Protein AF-A0A7C8UTY1-F1 (afdb_monomer)

Organism: Orbilia oligospora (NCBI:txid2813651)

pLDDT: mean 72.24, std 13.6, range [35.19, 94.19]

Solvent-accessible surface area (backbone atoms only — not comparable to full-atom values): 9826 Å² total; per-residue (Å²): 139,82,82,79,79,78,80,83,66,75,80,75,70,68,90,53,70,83,74,39,70,68,39,56,53,42,35,46,53,53,54,49,53,49,51,59,72,68,50,72,82,76,61,82,87,73,62,77,76,93,78,67,80,79,69,59,66,67,58,50,52,50,51,52,52,51,55,52,51,50,60,53,71,74,38,85,64,42,58,60,51,50,52,52,39,50,49,50,31,48,50,56,52,50,52,51,50,51,50,52,46,46,51,52,54,42,43,54,61,51,49,48,46,50,54,52,58,60,70,26,76,71,39,68,71,68,55,49,72,70,57,44,43,68,73,73,40,78,54,70,67,61,52,52,52,49,52,52,53,51,50,52,52,50,54,53,50,53,54,55,65,72,74,114

Sequence (164 aa):
MGKTCADDQPKRTSILWTENPDFIQTVLSFRDGRLISTLEPVPEDERPSNKTPPPPAEIRNQVLRNVRSLINTNMPNNKIITIHDDLRAFYRIARRRIVDGIIVYVFERKVLRQILDLYGPRWVIGISDEELNGLAGEPQTTTQERLGLTHDLQTFKEALFTLD

Structure (mmCIF, N/CA/C/O backbone):
data_AF-A0A7C8UTY1-F1
#
_entry.id   AF-A0A7C8UTY1-F1
#
loop_
_atom_site.group_PDB
_atom_site.id
_atom_site.type_symbol
_atom_site.label_atom_id
_atom_site.label_alt_id
_atom_site.label_comp_id
_atom_site.label_asym_id
_atom_site.label_entity_id
_atom_site.label_seq_id
_atom_site.pdbx_PDB_ins_code
_atom_site.Cartn_x
_atom_site.Cartn_y
_atom_site.Cartn_z
_atom_site.occupancy
_atom_site.B_iso_or_equiv
_atom_site.auth_seq_id
_atom_site.auth_comp_id
_atom_site.auth_asym_id
_atom_site.auth_atom_id
_atom_site.pdbx_PDB_model_num
ATOM 1 N N . MET A 1 1 ? -36.618 0.133 -5.369 1.00 37.62 1 MET A N 1
ATOM 2 C CA . MET A 1 1 ? -35.512 0.698 -6.174 1.00 37.62 1 MET A CA 1
ATOM 3 C C . MET A 1 1 ? -34.184 0.362 -5.508 1.00 37.62 1 MET A C 1
ATOM 5 O O . MET A 1 1 ? -33.811 1.014 -4.541 1.00 37.62 1 MET A O 1
ATOM 9 N N . GLY A 1 2 ? -33.526 -0.711 -5.952 1.00 35.19 2 GLY A N 1
ATOM 10 C CA . GLY A 1 2 ? -32.248 -1.168 -5.401 1.00 35.19 2 GLY A CA 1
ATOM 11 C C . GLY A 1 2 ? -31.079 -0.361 -5.961 1.00 35.19 2 GLY A C 1
ATOM 12 O O . GLY A 1 2 ? -30.946 -0.234 -7.175 1.00 35.19 2 GLY A O 1
ATOM 13 N N . LYS A 1 3 ? -30.245 0.186 -5.072 1.00 41.12 3 LYS A N 1
ATOM 14 C CA . LYS A 1 3 ? -28.942 0.761 -5.416 1.00 41.12 3 LYS A CA 1
ATOM 15 C C . LYS A 1 3 ? -28.021 -0.377 -5.852 1.00 41.12 3 LYS A C 1
ATOM 17 O O . LYS A 1 3 ? -27.702 -1.250 -5.052 1.00 41.12 3 LYS A O 1
ATOM 22 N N . THR A 1 4 ? -27.607 -0.375 -7.112 1.00 40.31 4 THR A N 1
ATOM 23 C CA . THR A 1 4 ? -26.539 -1.243 -7.607 1.00 40.31 4 THR A CA 1
ATOM 24 C C . THR A 1 4 ? -25.221 -0.773 -6.999 1.00 40.31 4 THR A C 1
ATOM 26 O O . THR A 1 4 ? -24.740 0.313 -7.326 1.00 40.31 4 THR A O 1
ATOM 29 N N . CYS A 1 5 ? -24.662 -1.568 -6.086 1.00 35.22 5 CYS A N 1
ATOM 30 C CA . CYS A 1 5 ? -23.275 -1.447 -5.659 1.00 35.22 5 CYS A CA 1
ATOM 31 C C . CYS A 1 5 ? -22.391 -1.556 -6.904 1.00 35.22 5 CYS A C 1
ATOM 33 O O . CYS A 1 5 ? -22.360 -2.599 -7.555 1.00 35.22 5 CYS A O 1
ATOM 35 N N . ALA A 1 6 ? -21.730 -0.455 -7.255 1.00 39.25 6 ALA A N 1
ATOM 36 C CA . ALA A 1 6 ? -20.666 -0.464 -8.237 1.00 39.25 6 ALA A CA 1
ATOM 37 C C . ALA A 1 6 ? -19.552 -1.361 -7.692 1.00 39.25 6 ALA A C 1
ATOM 39 O O . ALA A 1 6 ? -18.978 -1.096 -6.637 1.00 39.25 6 ALA A O 1
ATOM 40 N N . ASP A 1 7 ? -19.335 -2.463 -8.395 1.00 35.56 7 ASP A N 1
ATOM 41 C CA . ASP A 1 7 ? -18.242 -3.389 -8.177 1.00 35.56 7 ASP A CA 1
ATOM 42 C C . ASP A 1 7 ? -16.937 -2.665 -8.540 1.00 35.56 7 ASP A C 1
ATOM 44 O O . ASP A 1 7 ? -16.563 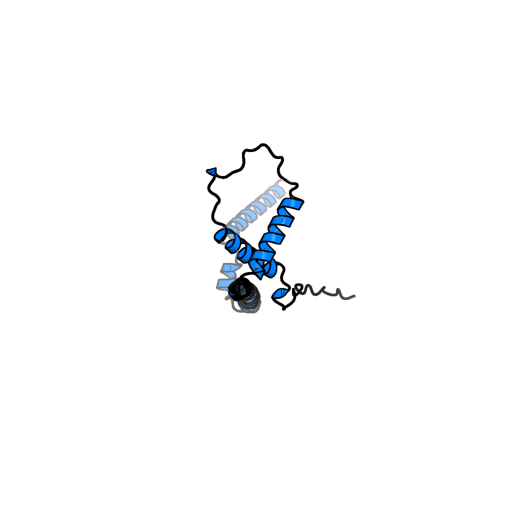-2.579 -9.711 1.00 35.56 7 ASP A O 1
ATOM 48 N N . ASP A 1 8 ? -16.281 -2.071 -7.542 1.00 39.69 8 ASP A N 1
ATOM 49 C CA . ASP A 1 8 ? -14.938 -1.502 -7.668 1.00 39.69 8 ASP A CA 1
ATOM 50 C C . ASP A 1 8 ? -13.929 -2.659 -7.706 1.00 39.69 8 ASP A C 1
ATOM 52 O O . ASP A 1 8 ? -13.192 -2.941 -6.760 1.00 39.69 8 ASP A O 1
ATOM 56 N N . GLN A 1 9 ? -13.965 -3.425 -8.799 1.00 38.84 9 GLN A N 1
ATOM 57 C CA . GLN A 1 9 ? -12.923 -4.397 -9.083 1.00 38.84 9 GLN A CA 1
ATOM 58 C C . GLN A 1 9 ? -11.644 -3.610 -9.360 1.00 38.84 9 GLN A C 1
ATOM 60 O O . GLN A 1 9 ? -11.623 -2.811 -10.304 1.00 38.84 9 GLN A O 1
ATOM 65 N N . PRO A 1 10 ? -10.551 -3.844 -8.609 1.00 42.16 10 PRO A N 1
ATOM 66 C CA . PRO A 1 10 ? -9.280 -3.220 -8.923 1.00 42.16 10 PRO A CA 1
ATOM 67 C C . PRO A 1 10 ? -8.938 -3.618 -10.354 1.00 42.16 10 PRO A C 1
ATOM 69 O O . PRO A 1 10 ? -8.806 -4.813 -10.634 1.00 42.16 10 PRO A O 1
ATOM 72 N N . LYS A 1 11 ? -8.857 -2.623 -11.256 1.00 44.81 11 LYS A N 1
ATOM 73 C CA . LYS A 1 11 ? -8.440 -2.785 -12.656 1.00 44.81 11 LYS A CA 1
ATOM 74 C C . LYS A 1 11 ? -7.266 -3.751 -12.670 1.00 44.81 11 LYS A C 1
ATOM 76 O O . LYS A 1 11 ? -6.150 -3.378 -12.303 1.00 44.81 11 LYS A O 1
ATOM 81 N N . ARG A 1 12 ? -7.525 -5.009 -13.036 1.00 45.53 12 ARG A N 1
ATOM 82 C CA . ARG A 1 12 ? -6.486 -6.025 -13.143 1.00 45.53 12 ARG A CA 1
ATOM 83 C C . ARG A 1 12 ? -5.651 -5.611 -14.339 1.00 45.53 12 ARG A C 1
ATOM 85 O O . ARG A 1 12 ? -5.976 -5.948 -15.472 1.00 45.53 12 ARG A O 1
ATOM 92 N N . THR A 1 13 ? -4.628 -4.796 -14.081 1.00 50.09 13 THR A N 1
ATOM 93 C CA . THR A 1 13 ? -3.540 -4.577 -15.030 1.00 50.09 13 THR A CA 1
ATOM 94 C C . THR A 1 13 ? -3.129 -5.957 -15.517 1.00 50.09 13 THR A C 1
ATOM 96 O O . THR A 1 13 ? -2.984 -6.870 -14.701 1.00 50.09 13 THR A O 1
ATOM 99 N N . SER A 1 14 ? -3.115 -6.112 -16.840 1.00 51.62 14 SER A N 1
ATOM 100 C CA . SER A 1 14 ? -2.868 -7.358 -17.558 1.00 51.62 14 SER A CA 1
ATOM 101 C C . SER A 1 14 ? -1.935 -8.298 -16.792 1.00 51.62 14 SER A C 1
ATOM 103 O O . SER A 1 14 ? -0.879 -7.894 -16.303 1.00 51.62 14 SER A O 1
ATOM 105 N N . ILE A 1 15 ? -2.335 -9.567 -16.675 1.00 53.72 15 ILE A N 1
ATOM 106 C CA . ILE A 1 15 ? -1.528 -10.623 -16.039 1.00 53.72 15 ILE A CA 1
ATOM 107 C C . ILE A 1 15 ? -0.212 -10.824 -16.816 1.00 53.72 15 ILE A C 1
ATOM 109 O O . ILE A 1 15 ? 0.721 -11.434 -16.301 1.00 53.72 15 ILE A O 1
ATOM 113 N N . LEU A 1 16 ? -0.119 -10.301 -18.045 1.00 54.91 16 LEU A N 1
ATOM 114 C CA . LEU A 1 16 ? 1.073 -10.354 -18.876 1.00 54.91 16 LEU A CA 1
ATOM 115 C C . LEU A 1 16 ? 2.125 -9.350 -18.384 1.00 54.91 16 LEU A C 1
ATOM 117 O O . LEU A 1 16 ? 1.982 -8.132 -18.438 1.00 54.91 16 LEU A O 1
ATOM 121 N N . TRP A 1 17 ? 3.233 -9.913 -17.919 1.00 56.44 17 TRP A N 1
ATOM 122 C CA . TRP A 1 17 ? 4.322 -9.248 -17.209 1.00 56.44 17 TRP A CA 1
ATOM 123 C C . TRP A 1 17 ? 5.083 -8.226 -18.063 1.00 56.44 17 TRP A C 1
ATOM 125 O O . TRP A 1 17 ? 5.679 -7.291 -17.531 1.00 56.44 17 TRP A O 1
ATOM 135 N N . THR A 1 18 ? 5.038 -8.400 -19.383 1.00 55.88 18 THR A N 1
ATOM 136 C CA . THR A 1 18 ? 5.688 -7.563 -20.397 1.00 55.88 18 THR A CA 1
ATOM 137 C C . THR A 1 18 ? 4.911 -6.295 -20.742 1.00 55.88 18 THR A C 1
ATOM 139 O O . THR A 1 18 ? 5.481 -5.397 -21.354 1.00 55.88 18 THR A O 1
ATOM 142 N N . GLU A 1 19 ? 3.640 -6.193 -20.343 1.00 58.94 19 GLU A N 1
ATOM 143 C CA . GLU A 1 19 ? 2.800 -5.011 -20.592 1.00 58.94 19 GLU A CA 1
ATOM 144 C C . GLU A 1 19 ? 2.836 -4.005 -19.433 1.00 58.94 19 GLU A C 1
ATOM 146 O O . GLU A 1 19 ? 2.290 -2.908 -19.544 1.00 58.94 19 GLU A O 1
ATOM 151 N N . ASN A 1 20 ? 3.489 -4.345 -18.313 1.00 68.69 20 ASN A N 1
ATOM 152 C CA . ASN A 1 20 ? 3.645 -3.403 -17.211 1.00 68.69 20 ASN A CA 1
ATOM 153 C C . ASN A 1 20 ? 4.647 -2.296 -17.615 1.00 68.69 20 ASN A C 1
ATOM 155 O O . ASN A 1 20 ? 5.807 -2.623 -17.891 1.00 68.69 20 ASN A O 1
ATOM 159 N N . PRO A 1 21 ? 4.271 -1.000 -17.597 1.00 70.44 21 PRO A N 1
ATOM 160 C CA . PRO A 1 21 ? 5.208 0.101 -17.847 1.00 70.44 21 PRO A CA 1
ATOM 161 C C . PRO A 1 21 ? 6.458 0.046 -16.950 1.00 70.44 21 PRO A C 1
ATOM 163 O O . PRO A 1 21 ? 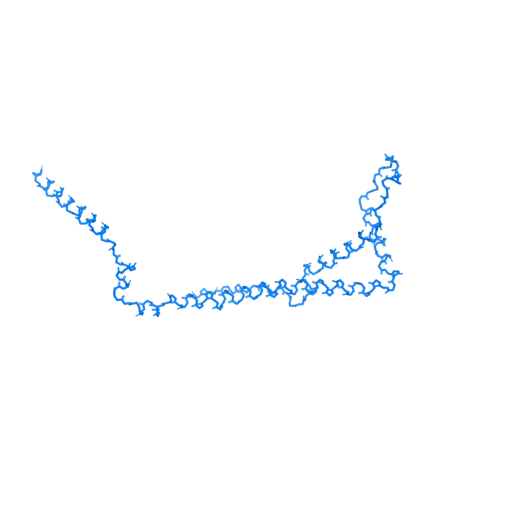7.555 0.379 -17.405 1.00 70.44 21 PRO A O 1
ATOM 166 N N . ASP A 1 22 ? 6.335 -0.479 -15.725 1.00 71.25 22 ASP A N 1
ATOM 167 C CA . ASP A 1 22 ? 7.467 -0.659 -14.807 1.00 71.25 22 ASP A CA 1
ATOM 168 C C . ASP A 1 22 ? 8.515 -1.644 -15.340 1.00 71.25 22 ASP A C 1
ATOM 170 O O . ASP A 1 22 ? 9.705 -1.522 -15.031 1.00 71.25 22 ASP A O 1
ATOM 174 N N . PHE A 1 23 ? 8.092 -2.647 -16.120 1.00 78.62 23 PHE A N 1
ATOM 175 C CA . PHE A 1 23 ? 8.987 -3.646 -16.704 1.00 78.62 23 PHE A CA 1
ATOM 176 C C . PHE A 1 23 ? 9.882 -3.014 -17.756 1.00 78.62 23 PHE A C 1
ATOM 178 O O . PHE A 1 23 ? 11.106 -3.114 -17.650 1.00 78.62 23 PHE A O 1
ATOM 185 N N . ILE A 1 24 ? 9.292 -2.279 -18.698 1.00 79.44 24 ILE A N 1
ATOM 186 C CA . ILE A 1 24 ? 10.042 -1.577 -19.741 1.00 79.44 24 ILE A CA 1
ATOM 187 C C . ILE A 1 24 ? 11.022 -0.581 -19.114 1.00 79.44 24 ILE A C 1
ATOM 189 O O . ILE A 1 24 ? 12.204 -0.588 -19.454 1.00 79.44 24 ILE A O 1
ATOM 193 N N . GLN A 1 25 ? 10.582 0.205 -18.130 1.00 82.31 25 GLN A N 1
ATOM 194 C CA . GLN A 1 25 ? 11.456 1.153 -17.437 1.00 82.31 25 GLN A CA 1
ATOM 195 C C . GLN A 1 25 ? 12.598 0.456 -16.680 1.00 82.31 25 GLN A C 1
ATOM 197 O O . GLN A 1 25 ? 13.740 0.919 -16.687 1.00 82.31 25 GLN A O 1
ATOM 202 N N . THR A 1 26 ? 12.317 -0.690 -16.057 1.00 82.88 26 THR A N 1
ATOM 203 C CA . THR A 1 26 ? 13.329 -1.488 -15.359 1.00 82.88 26 THR A CA 1
ATOM 204 C C . THR A 1 26 ? 14.381 -2.035 -16.321 1.00 82.88 26 THR A C 1
ATOM 206 O O . THR A 1 26 ? 15.576 -1.883 -16.063 1.00 82.88 26 THR A O 1
ATOM 209 N N . VAL A 1 27 ? 13.958 -2.627 -17.438 1.00 84.12 27 VAL A N 1
ATOM 210 C CA . VAL A 1 27 ? 14.864 -3.131 -18.479 1.00 84.12 27 VAL A CA 1
ATOM 211 C C . VAL A 1 27 ? 15.740 -2.003 -19.023 1.00 84.12 27 VAL A C 1
ATOM 213 O O . VAL A 1 27 ? 16.957 -2.163 -19.127 1.00 84.12 27 VAL A O 1
ATOM 216 N N . LEU A 1 28 ? 15.148 -0.840 -19.312 1.00 81.31 28 LEU A N 1
ATOM 217 C CA . LEU A 1 28 ? 15.887 0.335 -19.774 1.00 81.31 28 LEU A CA 1
ATOM 218 C C . LEU A 1 28 ? 16.939 0.778 -18.754 1.00 81.31 28 LEU A C 1
ATOM 220 O O . LEU A 1 28 ? 18.087 0.966 -19.141 1.00 81.31 28 LEU A O 1
ATOM 224 N N . SER A 1 29 ? 16.599 0.819 -17.461 1.00 81.38 29 SER A N 1
ATOM 225 C CA . SER A 1 29 ? 17.546 1.202 -16.403 1.00 81.38 29 SER A CA 1
ATOM 226 C C . SER A 1 29 ? 18.763 0.272 -16.313 1.00 81.38 29 SER A C 1
ATOM 228 O O . SER A 1 29 ? 19.886 0.734 -16.116 1.00 81.38 29 SER A O 1
ATOM 230 N N . PHE A 1 30 ? 18.580 -1.037 -16.516 1.00 82.69 30 PHE A N 1
ATOM 231 C CA . PHE A 1 30 ? 19.702 -1.978 -16.546 1.00 82.69 30 PHE A CA 1
ATOM 232 C C . PHE A 1 30 ? 20.555 -1.808 -17.801 1.00 82.69 30 PHE A C 1
ATOM 234 O O . PHE A 1 30 ? 21.785 -1.858 -17.714 1.00 82.69 30 PHE A O 1
ATOM 241 N N . ARG A 1 31 ? 19.917 -1.557 -18.951 1.00 80.06 31 ARG A N 1
ATOM 242 C CA . ARG A 1 31 ? 20.606 -1.259 -20.214 1.00 80.06 31 ARG A CA 1
ATOM 243 C C . ARG A 1 31 ? 21.400 0.042 -20.127 1.00 80.06 31 ARG A C 1
ATOM 245 O O . ARG A 1 31 ? 22.531 0.076 -20.596 1.00 80.06 31 ARG A O 1
ATOM 252 N N . ASP A 1 32 ? 20.839 1.083 -19.520 1.00 77.81 32 ASP A N 1
ATOM 253 C CA . ASP A 1 32 ? 21.519 2.360 -19.275 1.00 77.81 32 ASP A CA 1
ATOM 254 C C . ASP A 1 32 ? 22.732 2.171 -18.363 1.00 77.81 32 ASP A C 1
ATOM 256 O O . ASP A 1 32 ? 23.833 2.582 -18.723 1.00 77.81 32 ASP A O 1
ATOM 260 N N . GLY A 1 33 ? 22.564 1.475 -17.233 1.00 76.06 33 GLY A N 1
ATOM 261 C CA . GLY A 1 33 ? 23.652 1.226 -16.285 1.00 76.06 33 GLY A CA 1
ATOM 262 C C . GLY A 1 33 ? 24.861 0.536 -16.919 1.00 76.06 33 GLY A C 1
ATOM 263 O O . GLY A 1 33 ? 25.994 0.941 -16.682 1.00 76.06 33 GLY A O 1
ATOM 264 N N . ARG A 1 34 ? 24.643 -0.455 -17.792 1.00 73.69 34 ARG A N 1
ATOM 265 C CA . ARG A 1 34 ? 25.753 -1.126 -18.488 1.00 73.69 34 ARG A CA 1
ATOM 266 C C . ARG A 1 34 ? 26.449 -0.258 -19.520 1.00 73.69 34 ARG A C 1
ATOM 268 O O . ARG A 1 34 ? 27.664 -0.357 -19.658 1.00 73.69 34 ARG A O 1
ATOM 275 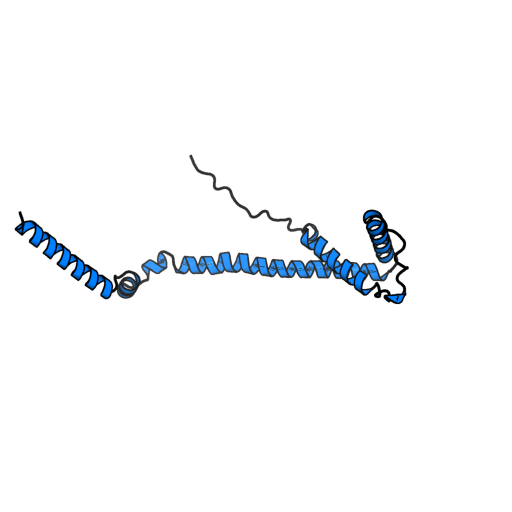N N . LEU A 1 35 ? 25.695 0.546 -20.268 1.00 72.19 35 LEU A N 1
ATOM 276 C CA . LEU A 1 35 ? 26.284 1.455 -21.249 1.00 72.19 35 LEU A CA 1
ATOM 277 C C . LEU A 1 35 ? 27.191 2.461 -20.546 1.00 72.19 35 LEU A C 1
ATOM 279 O O . LEU A 1 35 ? 28.307 2.679 -21.001 1.00 72.19 35 LEU A O 1
ATOM 283 N N . ILE A 1 36 ? 26.749 2.980 -19.399 1.00 71.00 36 ILE A N 1
ATOM 284 C CA . ILE A 1 36 ? 27.551 3.861 -18.546 1.00 71.00 36 ILE A CA 1
ATOM 285 C C . ILE A 1 36 ? 28.819 3.150 -18.052 1.00 71.00 36 ILE A C 1
ATOM 287 O O . ILE A 1 36 ? 29.873 3.761 -18.044 1.00 71.00 36 ILE A O 1
ATOM 291 N N . SER A 1 37 ? 28.754 1.866 -17.686 1.00 68.38 37 SER A N 1
ATOM 292 C CA . SER A 1 37 ? 29.948 1.107 -17.269 1.00 68.38 37 SER A CA 1
ATOM 293 C C . SER A 1 37 ? 30.892 0.727 -18.416 1.00 68.38 37 SER A C 1
ATOM 295 O O . SER A 1 37 ? 32.049 0.417 -18.162 1.00 68.38 37 SER A O 1
ATOM 297 N N . THR A 1 38 ? 30.400 0.688 -19.658 1.00 67.94 38 THR A N 1
ATOM 298 C CA . THR A 1 38 ? 31.194 0.331 -20.851 1.00 67.94 38 THR A CA 1
ATOM 299 C C . THR A 1 38 ? 31.885 1.551 -21.452 1.00 67.94 38 THR A C 1
ATOM 301 O O . THR A 1 38 ? 32.955 1.441 -22.041 1.00 67.94 38 THR A O 1
ATOM 304 N N . LEU A 1 39 ? 31.253 2.716 -21.328 1.00 66.06 39 LEU A N 1
ATOM 305 C CA . LEU A 1 39 ? 31.841 3.997 -21.677 1.00 66.06 39 LEU A CA 1
ATOM 306 C C . LEU A 1 39 ? 32.804 4.377 -20.549 1.00 66.06 39 LEU 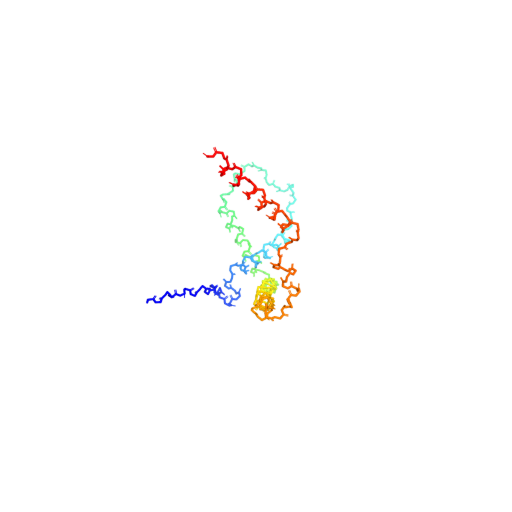A C 1
ATOM 308 O O . LEU A 1 39 ? 32.366 4.833 -19.495 1.00 66.06 39 LEU A O 1
ATOM 312 N N . GLU A 1 40 ? 34.107 4.166 -20.746 1.00 58.34 40 GLU A N 1
ATOM 313 C CA . GLU A 1 40 ? 35.100 4.736 -19.834 1.00 58.34 40 GLU A CA 1
ATOM 314 C C . GLU A 1 40 ? 34.889 6.256 -19.720 1.00 58.34 40 GLU A C 1
ATOM 316 O O . GLU A 1 40 ? 34.565 6.915 -20.719 1.00 58.34 40 GLU A O 1
ATOM 321 N N . PRO A 1 41 ? 35.032 6.834 -18.515 1.00 59.06 41 PRO A N 1
ATOM 322 C CA . PRO A 1 41 ? 34.969 8.275 -18.357 1.00 59.06 41 PRO A CA 1
ATOM 323 C C . PRO A 1 41 ? 36.100 8.903 -19.175 1.00 59.06 41 PRO A C 1
ATOM 325 O O . PRO A 1 41 ? 37.273 8.649 -18.916 1.00 59.06 41 PRO A O 1
ATOM 328 N N . VAL A 1 42 ? 35.736 9.717 -20.169 1.00 55.88 42 VAL A N 1
ATOM 329 C CA . VAL A 1 42 ? 36.696 10.510 -20.946 1.00 55.88 42 VAL A CA 1
ATOM 330 C C . VAL A 1 42 ? 37.490 11.378 -19.962 1.00 55.88 42 VAL A C 1
ATOM 332 O O . VAL A 1 42 ? 36.859 12.137 -19.217 1.00 55.88 42 VAL A O 1
ATOM 335 N N . PRO A 1 43 ? 38.833 11.277 -19.922 1.00 59.94 43 PRO A N 1
ATOM 336 C CA . PRO A 1 43 ? 39.660 12.161 -19.116 1.00 5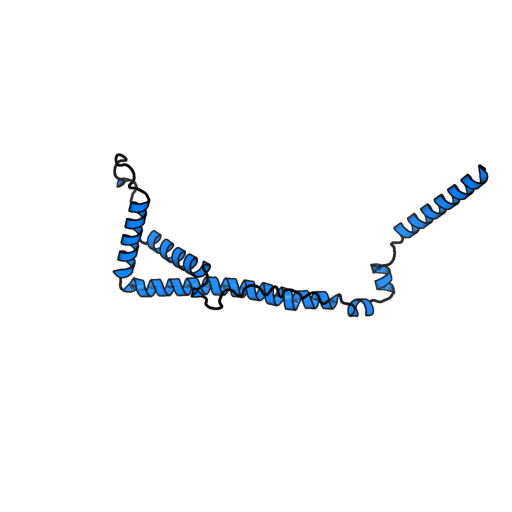9.94 43 PRO A CA 1
ATOM 337 C C . PRO A 1 43 ? 39.329 13.616 -19.455 1.00 59.94 43 PRO A C 1
ATOM 339 O O . PRO A 1 43 ? 39.241 13.982 -20.627 1.00 59.94 43 PRO A O 1
ATOM 342 N N . GLU A 1 44 ? 39.124 14.449 -18.435 1.00 58.50 44 GLU A N 1
ATOM 343 C CA . GLU A 1 44 ? 38.697 15.849 -18.595 1.00 58.50 44 GLU A CA 1
ATOM 344 C C . GLU A 1 44 ? 39.636 16.678 -19.502 1.00 58.50 44 GLU A C 1
ATOM 346 O O . GLU A 1 44 ? 39.211 17.698 -20.046 1.00 58.50 44 GLU A O 1
ATOM 351 N N . ASP A 1 45 ? 40.863 16.202 -19.732 1.00 56.81 45 ASP A N 1
ATOM 352 C CA . ASP A 1 45 ? 41.893 16.833 -20.563 1.00 56.81 45 ASP A CA 1
ATOM 353 C C . ASP A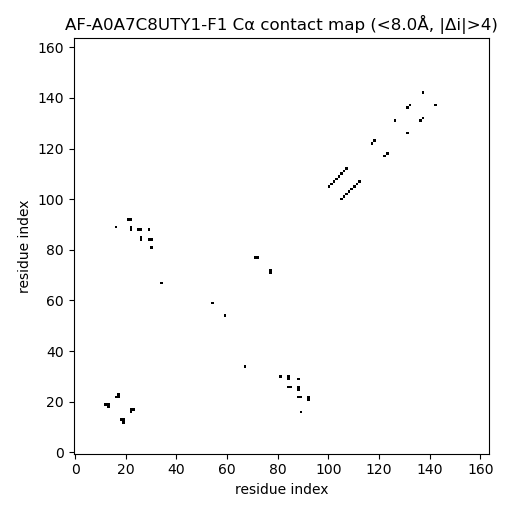 1 45 ? 41.645 16.733 -22.085 1.00 56.81 45 ASP A C 1
ATOM 355 O O . ASP A 1 45 ? 42.219 17.513 -22.844 1.00 56.81 45 ASP A O 1
ATOM 359 N N . GLU A 1 46 ? 40.763 15.840 -22.560 1.00 55.38 46 GLU A N 1
ATOM 360 C CA . GLU A 1 46 ? 40.413 15.719 -23.992 1.00 55.38 46 GLU A CA 1
ATOM 361 C C . GLU A 1 46 ? 39.149 16.506 -24.391 1.00 55.38 46 GLU A C 1
ATOM 363 O O . GLU A 1 46 ? 38.682 16.423 -25.533 1.00 55.38 46 GLU A O 1
ATOM 368 N N . ARG A 1 47 ? 38.559 17.295 -23.479 1.00 59.06 47 ARG A N 1
ATOM 369 C CA . ARG A 1 47 ? 37.362 18.085 -23.802 1.00 59.06 47 ARG A CA 1
ATOM 370 C C . ARG A 1 47 ? 37.691 19.171 -24.839 1.00 59.06 47 ARG A C 1
ATOM 372 O O . ARG A 1 47 ? 38.511 20.049 -24.566 1.00 59.06 47 ARG A O 1
ATOM 379 N N . PRO A 1 48 ? 37.031 19.185 -26.015 1.00 56.97 48 P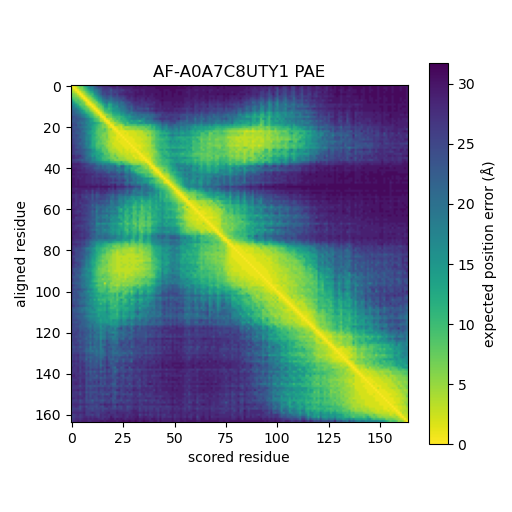RO A N 1
ATOM 380 C CA . PRO A 1 48 ? 37.257 20.228 -27.006 1.00 56.97 48 PRO A CA 1
ATOM 381 C C . PRO A 1 48 ? 36.900 21.600 -26.421 1.00 56.97 48 PRO A C 1
ATOM 383 O O . PRO A 1 48 ? 35.813 21.797 -25.881 1.00 56.97 48 PRO A O 1
ATOM 386 N N . SER A 1 49 ? 37.841 22.544 -26.536 1.00 57.75 49 SER A N 1
ATOM 387 C CA . SER A 1 49 ? 37.722 23.934 -26.080 1.00 57.75 49 SER A CA 1
ATOM 388 C C . SER A 1 49 ? 36.362 24.542 -26.459 1.00 57.75 49 SER A C 1
ATOM 390 O O . SER A 1 49 ? 35.975 24.514 -27.627 1.00 57.75 49 SER A O 1
ATOM 392 N N . ASN A 1 50 ? 35.667 25.093 -25.457 1.00 58.97 50 ASN A N 1
ATOM 393 C CA . ASN A 1 50 ? 34.285 25.605 -25.430 1.00 58.97 50 ASN A CA 1
ATOM 394 C C . ASN A 1 50 ? 33.951 26.727 -26.447 1.00 58.97 50 ASN A C 1
ATOM 396 O O . ASN A 1 50 ? 33.468 27.790 -26.059 1.00 58.97 50 ASN A O 1
ATOM 400 N N . LYS A 1 51 ? 34.204 26.543 -27.746 1.00 59.06 51 LYS A N 1
ATOM 401 C CA . LYS A 1 51 ? 33.932 27.554 -28.788 1.00 59.06 51 LYS A CA 1
ATOM 402 C C . LYS A 1 51 ? 32.788 27.191 -29.731 1.00 59.06 51 LYS A C 1
ATOM 404 O O . LYS A 1 51 ? 32.397 28.025 -30.542 1.00 59.06 51 LYS A O 1
ATOM 409 N N . THR A 1 52 ? 32.230 25.989 -29.635 1.00 61.78 52 THR A N 1
ATOM 410 C CA . THR A 1 52 ? 31.110 25.559 -30.482 1.00 61.78 52 THR A CA 1
ATOM 411 C C . THR A 1 52 ? 29.820 25.533 -29.662 1.00 61.78 52 THR A C 1
ATOM 413 O O . THR A 1 52 ? 29.816 24.931 -28.584 1.00 61.78 52 THR A O 1
ATOM 416 N N . PRO A 1 53 ? 28.722 26.161 -30.130 1.00 66.94 53 PRO A N 1
ATOM 417 C CA . PRO A 1 53 ? 27.421 26.013 -29.494 1.00 66.94 53 PRO A CA 1
ATOM 418 C C . PRO A 1 53 ? 27.084 24.522 -29.378 1.00 66.94 53 PRO A C 1
ATOM 420 O O . PRO A 1 53 ? 27.301 23.789 -30.351 1.00 66.94 53 PRO A O 1
ATOM 423 N N . PRO A 1 54 ? 26.584 24.048 -28.222 1.00 66.00 54 PRO A N 1
ATOM 424 C CA . PRO A 1 54 ? 26.187 22.659 -28.093 1.00 66.00 54 PRO A CA 1
ATOM 425 C C . PRO A 1 54 ? 25.163 22.346 -29.193 1.00 66.00 54 PRO A C 1
ATOM 427 O O . PRO A 1 54 ? 24.235 23.136 -29.397 1.00 66.00 54 PRO A O 1
ATOM 430 N N . PRO A 1 55 ? 25.325 21.229 -29.926 1.00 68.31 55 PRO A N 1
ATOM 431 C CA . PRO A 1 55 ? 24.368 20.849 -30.949 1.00 68.31 55 PRO A CA 1
ATOM 432 C C . PRO A 1 55 ? 22.967 20.773 -30.326 1.00 68.31 55 PRO A C 1
ATOM 434 O O . PRO A 1 55 ? 22.852 20.385 -29.155 1.00 68.31 55 PRO A O 1
ATOM 437 N N . PRO A 1 56 ? 21.909 21.121 -31.086 1.00 75.75 56 PRO A N 1
ATOM 438 C CA . PRO A 1 56 ? 20.532 20.997 -30.630 1.00 75.75 56 PRO A CA 1
ATOM 439 C C . PRO A 1 56 ? 20.330 19.665 -29.905 1.00 75.75 56 PRO A C 1
ATOM 441 O O . PRO A 1 56 ? 20.737 18.616 -30.414 1.00 75.75 56 PRO A O 1
ATOM 444 N N . ALA A 1 57 ? 19.740 19.705 -28.704 1.00 69.81 57 ALA A N 1
ATOM 445 C CA . ALA A 1 57 ? 19.614 18.534 -27.829 1.00 69.81 57 ALA A CA 1
ATOM 446 C C . ALA A 1 57 ? 18.997 17.329 -28.560 1.00 69.81 57 ALA A C 1
ATOM 448 O O . ALA A 1 57 ? 19.360 16.184 -28.309 1.00 69.81 57 ALA A O 1
ATOM 449 N N . GLU A 1 58 ? 18.125 17.601 -29.525 1.00 70.50 58 GLU A N 1
ATOM 450 C CA . GLU A 1 58 ? 17.495 16.630 -30.410 1.00 70.50 58 GLU A CA 1
ATOM 451 C C . GLU A 1 58 ? 18.498 15.854 -31.282 1.00 70.50 58 GLU A C 1
ATOM 453 O O . GLU A 1 58 ? 18.452 14.625 -31.326 1.00 70.50 58 GLU A O 1
ATOM 458 N N . ILE A 1 59 ? 19.479 16.540 -31.878 1.00 69.38 59 ILE A N 1
ATOM 459 C CA . ILE A 1 59 ? 20.544 15.923 -32.686 1.00 69.38 59 ILE A CA 1
ATOM 460 C C . ILE A 1 59 ? 21.466 15.095 -31.791 1.00 69.38 59 ILE A C 1
ATOM 462 O O . ILE A 1 59 ? 21.788 13.951 -32.113 1.00 69.38 59 ILE A O 1
ATOM 466 N N . ARG A 1 60 ? 21.842 15.634 -30.625 1.00 68.31 60 ARG A N 1
ATOM 467 C CA . ARG A 1 60 ? 22.663 14.915 -29.642 1.00 68.31 60 ARG A CA 1
ATOM 468 C C . ARG A 1 60 ? 21.980 13.624 -29.189 1.00 68.31 60 ARG A C 1
ATOM 470 O O . ARG A 1 60 ? 22.597 12.561 -29.197 1.00 68.31 60 ARG A O 1
ATOM 477 N N . ASN A 1 61 ? 20.699 13.702 -28.838 1.00 73.62 61 ASN A N 1
ATOM 478 C CA . ASN A 1 61 ? 19.914 12.552 -28.402 1.00 73.62 61 ASN A CA 1
ATOM 479 C C . ASN A 1 61 ? 19.747 11.522 -29.525 1.00 73.62 61 ASN A C 1
ATOM 481 O O . ASN A 1 61 ? 19.804 10.322 -29.261 1.00 73.62 61 ASN A O 1
ATOM 485 N N . GLN A 1 62 ? 19.596 11.965 -30.775 1.00 72.44 62 GLN A N 1
ATOM 486 C CA . GLN A 1 62 ? 19.502 11.070 -31.925 1.00 72.44 62 GLN A CA 1
ATOM 487 C C . GLN A 1 62 ? 20.820 10.330 -32.196 1.00 72.44 62 GLN A C 1
ATOM 489 O O . GLN A 1 62 ? 20.810 9.116 -32.395 1.00 72.44 62 GLN A O 1
ATOM 494 N N . VAL A 1 63 ? 21.961 11.023 -32.137 1.00 72.81 63 VAL A N 1
ATOM 495 C CA . VAL A 1 63 ? 23.288 10.401 -32.287 1.00 72.81 63 VAL A CA 1
ATOM 496 C C . VAL A 1 63 ? 23.536 9.382 -31.176 1.00 72.81 63 VAL A C 1
ATOM 498 O O . VAL A 1 63 ? 23.940 8.256 -31.460 1.00 72.81 63 VAL A O 1
ATOM 501 N N . LEU A 1 64 ? 23.212 9.722 -29.925 1.00 72.00 64 LEU A N 1
ATOM 502 C CA . LEU A 1 64 ? 23.341 8.796 -28.796 1.00 72.00 64 LEU A CA 1
ATOM 503 C C . LEU A 1 64 ? 22.458 7.550 -28.960 1.00 72.00 64 LEU A C 1
ATOM 505 O O . LEU A 1 64 ? 22.911 6.442 -28.673 1.00 72.00 64 LEU A O 1
ATOM 509 N N . ARG A 1 65 ? 21.225 7.693 -29.470 1.00 69.44 65 ARG A N 1
ATOM 510 C CA . ARG A 1 65 ? 20.358 6.544 -29.797 1.00 69.44 65 ARG A CA 1
ATOM 511 C C . ARG A 1 65 ? 20.962 5.662 -30.888 1.00 69.44 65 ARG A C 1
ATOM 513 O O . ARG A 1 65 ? 20.928 4.440 -30.758 1.00 69.44 65 ARG A O 1
ATOM 520 N N . ASN A 1 66 ? 21.530 6.261 -31.932 1.00 71.81 66 ASN A N 1
ATOM 521 C CA . ASN A 1 66 ? 22.130 5.526 -33.044 1.00 71.81 66 ASN A CA 1
ATOM 522 C C . ASN A 1 66 ? 23.380 4.751 -32.596 1.00 71.81 66 ASN A C 1
ATOM 524 O O . ASN A 1 66 ? 23.497 3.561 -32.882 1.00 71.81 66 ASN A O 1
ATOM 528 N N . VAL A 1 67 ? 24.266 5.390 -31.824 1.00 73.25 67 VAL A N 1
ATOM 529 C CA . VAL A 1 67 ? 25.454 4.751 -31.230 1.00 73.25 67 VAL A CA 1
ATOM 530 C C . VAL A 1 67 ? 25.042 3.602 -30.309 1.00 73.25 67 VAL A C 1
ATOM 532 O O . VAL A 1 67 ? 25.565 2.495 -30.416 1.00 73.25 67 VAL A O 1
ATOM 535 N N . ARG A 1 68 ? 24.032 3.824 -29.462 1.00 69.12 68 ARG A N 1
ATOM 536 C CA . ARG A 1 68 ? 23.464 2.794 -28.585 1.00 69.12 68 ARG A CA 1
ATOM 537 C C . ARG A 1 68 ? 22.915 1.596 -29.360 1.00 69.12 68 ARG A C 1
ATOM 539 O O . ARG A 1 68 ? 23.149 0.454 -28.970 1.00 69.12 68 ARG A O 1
ATOM 546 N N . SER A 1 69 ? 22.181 1.849 -30.442 1.00 68.56 69 SER A N 1
ATOM 547 C CA . SER A 1 69 ? 21.639 0.794 -31.301 1.00 68.56 69 SER A CA 1
ATOM 548 C C . SER A 1 69 ? 22.758 -0.019 -31.952 1.00 68.56 69 SER A C 1
ATOM 550 O O . SER A 1 69 ? 22.694 -1.245 -31.957 1.00 68.56 69 SER A O 1
ATOM 552 N N . LEU A 1 70 ? 23.802 0.654 -32.441 1.00 66.19 70 LEU A N 1
ATOM 553 C CA . LEU A 1 70 ? 24.930 0.028 -33.126 1.00 66.19 70 LEU A CA 1
ATOM 554 C C . LEU A 1 70 ? 25.759 -0.868 -32.192 1.00 66.19 70 LEU A C 1
ATOM 556 O O . LEU A 1 70 ? 26.085 -2.000 -32.553 1.00 66.19 70 LEU A O 1
ATOM 560 N N . ILE A 1 71 ? 26.044 -0.398 -30.972 1.00 66.88 71 ILE A N 1
ATOM 561 C CA . ILE A 1 71 ? 26.755 -1.178 -29.944 1.00 66.88 71 ILE A CA 1
ATOM 562 C C . ILE A 1 71 ? 25.970 -2.450 -29.604 1.00 66.88 71 ILE A C 1
ATOM 564 O O . ILE A 1 71 ? 26.545 -3.533 -29.508 1.00 66.88 71 ILE A O 1
ATOM 568 N N . ASN A 1 72 ? 24.644 -2.350 -29.482 1.00 64.19 72 ASN A N 1
ATOM 569 C CA . ASN A 1 72 ? 23.799 -3.500 -29.170 1.00 64.19 72 ASN A CA 1
ATOM 570 C C . ASN A 1 72 ? 23.797 -4.567 -30.277 1.00 64.19 72 ASN A C 1
ATOM 572 O O . ASN A 1 72 ? 23.754 -5.754 -29.958 1.00 64.19 72 ASN A O 1
ATOM 576 N N . THR A 1 73 ? 23.870 -4.181 -31.554 1.00 64.31 73 THR A N 1
ATOM 577 C CA . THR A 1 73 ? 23.819 -5.125 -32.684 1.00 64.31 73 THR A CA 1
ATOM 578 C C . THR A 1 73 ? 25.153 -5.794 -33.009 1.00 64.31 73 THR A C 1
ATOM 580 O O . THR A 1 73 ? 25.148 -6.897 -33.548 1.00 64.31 73 THR A O 1
ATOM 583 N N . ASN A 1 74 ? 26.288 -5.158 -32.694 1.00 61.12 74 ASN A N 1
ATOM 584 C CA . ASN A 1 74 ? 27.593 -5.559 -33.237 1.00 61.12 74 ASN A CA 1
ATOM 585 C C . ASN A 1 74 ? 28.394 -6.547 -32.364 1.00 61.12 74 ASN A C 1
ATOM 587 O O . ASN A 1 74 ? 29.508 -6.915 -32.718 1.00 61.12 74 ASN A O 1
ATOM 591 N N . MET A 1 75 ? 27.855 -6.985 -31.221 1.00 62.19 75 MET A N 1
ATOM 592 C CA . MET A 1 75 ? 28.556 -7.879 -30.291 1.00 62.19 75 MET A CA 1
ATOM 593 C C . MET A 1 75 ? 27.762 -9.177 -30.077 1.00 62.19 75 MET A C 1
ATOM 595 O O . MET A 1 75 ? 26.633 -9.122 -29.583 1.00 62.19 75 MET A O 1
ATOM 599 N N . PRO A 1 76 ? 28.327 -10.363 -30.374 1.00 63.91 76 PRO A N 1
ATOM 600 C CA . PRO A 1 76 ? 27.617 -11.639 -30.234 1.00 63.91 76 PRO A CA 1
ATOM 601 C C . PRO A 1 76 ? 27.183 -11.919 -28.784 1.00 63.91 76 PRO A C 1
ATOM 603 O O . PRO A 1 76 ? 26.108 -12.473 -28.552 1.00 63.91 76 PRO A O 1
ATOM 606 N N . ASN A 1 77 ? 27.950 -11.434 -27.802 1.00 70.19 77 ASN A N 1
ATOM 607 C CA . ASN A 1 77 ? 27.640 -11.577 -26.376 1.00 70.19 77 ASN A CA 1
ATOM 608 C C . ASN A 1 77 ? 26.510 -10.647 -25.894 1.00 70.19 77 ASN A C 1
ATOM 610 O O . ASN A 1 77 ? 25.910 -10.908 -24.850 1.00 70.19 77 ASN A O 1
ATOM 614 N N . ASN A 1 78 ? 26.149 -9.603 -26.652 1.00 71.62 78 ASN A N 1
ATOM 615 C CA . ASN A 1 78 ? 25.118 -8.651 -26.226 1.00 71.62 78 ASN A CA 1
ATOM 616 C C . ASN A 1 78 ? 23.720 -9.267 -26.194 1.00 71.62 78 ASN A C 1
ATOM 618 O O . ASN A 1 78 ? 22.900 -8.852 -25.376 1.00 71.62 78 ASN A O 1
ATOM 622 N N . LYS A 1 79 ? 23.444 -10.290 -27.012 1.00 75.75 79 LYS A N 1
ATOM 623 C CA . LYS A 1 79 ? 22.168 -11.022 -26.958 1.00 75.75 79 LYS A CA 1
ATOM 624 C C . LYS A 1 79 ? 21.991 -11.739 -25.619 1.00 75.75 79 LYS A C 1
ATOM 626 O O . LYS A 1 79 ? 20.947 -11.603 -24.991 1.00 75.75 79 LYS A O 1
ATOM 631 N N . ILE A 1 80 ? 23.031 -12.437 -25.160 1.00 79.88 80 ILE A N 1
ATOM 632 C CA . ILE A 1 80 ? 23.032 -13.163 -23.880 1.00 79.88 80 ILE A CA 1
ATOM 633 C C . ILE A 1 80 ? 22.853 -12.180 -22.719 1.00 79.88 80 ILE A C 1
ATOM 635 O O . ILE A 1 80 ? 22.027 -12.397 -21.835 1.00 79.88 80 ILE A O 1
ATOM 639 N N . ILE A 1 81 ? 23.579 -11.062 -22.755 1.00 78.75 81 ILE A N 1
ATOM 640 C CA . ILE A 1 81 ? 23.496 -10.023 -21.723 1.00 78.75 81 ILE A CA 1
ATOM 641 C C . ILE A 1 81 ? 22.102 -9.382 -21.701 1.00 78.75 81 ILE A C 1
ATOM 643 O O . ILE A 1 81 ? 21.537 -9.195 -20.629 1.00 78.75 81 ILE A O 1
ATOM 647 N N . THR A 1 82 ? 21.511 -9.114 -22.869 1.00 79.50 82 THR A N 1
ATOM 648 C CA . THR A 1 82 ? 20.159 -8.540 -22.972 1.00 79.50 82 THR A CA 1
ATOM 649 C C . THR A 1 82 ? 19.109 -9.472 -22.367 1.00 79.50 82 THR A C 1
ATOM 651 O O . THR A 1 82 ? 18.288 -9.026 -21.571 1.00 79.50 82 THR A O 1
ATOM 654 N N . ILE A 1 83 ? 19.183 -10.774 -22.665 1.00 84.56 83 ILE A N 1
ATOM 655 C CA . ILE A 1 83 ? 18.304 -11.785 -22.057 1.00 84.56 83 ILE A CA 1
ATOM 656 C C . ILE A 1 83 ? 18.472 -11.795 -20.533 1.00 84.56 83 ILE A C 1
ATOM 658 O O . ILE A 1 83 ? 17.491 -11.876 -19.794 1.00 84.56 83 ILE A O 1
ATOM 662 N N . HIS A 1 84 ? 19.709 -11.679 -20.048 1.00 85.00 84 HIS A N 1
ATOM 663 C CA . HIS A 1 84 ? 19.983 -11.639 -18.618 1.00 85.00 84 HIS A CA 1
ATOM 664 C C . HIS A 1 84 ? 19.368 -10.401 -17.938 1.00 85.00 84 HIS A C 1
ATOM 666 O O . HIS A 1 84 ? 18.876 -10.497 -16.812 1.00 85.00 84 HIS A O 1
ATOM 672 N N . ASP A 1 85 ? 19.343 -9.242 -18.597 1.00 83.06 85 ASP A N 1
ATOM 673 C CA . ASP A 1 85 ? 18.672 -8.056 -18.047 1.00 83.06 85 ASP A CA 1
ATOM 674 C C . ASP A 1 85 ? 17.164 -8.185 -18.031 1.00 83.06 85 ASP A C 1
ATOM 676 O O . ASP A 1 85 ? 16.533 -7.762 -17.065 1.00 83.06 85 ASP A O 1
ATOM 680 N N . ASP A 1 86 ? 16.598 -8.761 -19.088 1.00 83.06 86 ASP A N 1
ATOM 681 C CA . ASP A 1 86 ? 15.162 -8.965 -19.202 1.00 83.06 86 ASP A CA 1
ATOM 682 C C . ASP A 1 86 ? 14.697 -9.944 -18.102 1.00 83.06 86 ASP A C 1
ATOM 684 O O . ASP A 1 86 ? 13.723 -9.675 -17.394 1.00 83.06 86 ASP A O 1
ATOM 688 N N . LEU A 1 87 ? 15.463 -11.014 -17.844 1.00 86.44 87 LEU A N 1
ATOM 689 C CA . LEU A 1 87 ? 15.236 -11.936 -16.721 1.00 86.44 87 LEU A CA 1
ATOM 690 C C . LEU A 1 87 ? 15.430 -11.265 -15.355 1.00 86.44 87 LEU A C 1
ATOM 692 O O . LEU A 1 87 ? 14.636 -11.471 -14.433 1.00 86.44 87 LEU A O 1
ATOM 696 N N . ARG A 1 88 ? 16.461 -10.430 -15.200 1.00 85.75 88 ARG A N 1
ATOM 697 C CA . ARG A 1 88 ? 16.701 -9.683 -13.956 1.00 85.75 88 ARG A CA 1
ATOM 698 C C . ARG A 1 88 ? 15.573 -8.686 -13.679 1.00 85.75 88 ARG A C 1
ATOM 700 O O . ARG A 1 88 ? 15.149 -8.542 -12.530 1.00 85.75 88 ARG A O 1
ATOM 707 N N . ALA A 1 89 ? 15.073 -8.015 -14.713 1.00 84.19 89 ALA A N 1
ATOM 708 C CA . ALA A 1 89 ? 13.929 -7.114 -14.642 1.00 84.19 89 ALA A CA 1
ATOM 709 C C . ALA A 1 89 ? 12.663 -7.857 -14.234 1.00 84.19 89 ALA A C 1
ATOM 711 O O . ALA A 1 89 ? 11.972 -7.431 -13.305 1.00 84.19 89 ALA A O 1
ATOM 712 N N . PHE A 1 90 ? 12.423 -9.005 -14.866 1.00 84.81 90 PHE A N 1
ATOM 713 C CA . PHE A 1 90 ? 11.319 -9.887 -14.532 1.00 84.81 90 PHE A CA 1
ATOM 714 C C . PHE A 1 90 ? 11.364 -10.288 -13.056 1.00 84.81 90 PHE A C 1
ATOM 716 O O . PHE A 1 90 ? 10.401 -10.058 -12.328 1.00 84.81 90 PHE A O 1
ATOM 723 N N . TYR A 1 91 ? 12.504 -10.794 -12.576 1.00 86.12 91 TYR A N 1
ATOM 724 C CA . TYR A 1 91 ? 12.655 -11.233 -11.189 1.00 86.12 91 TYR A CA 1
ATOM 725 C C . TYR A 1 91 ? 12.443 -10.097 -10.177 1.00 86.12 91 TYR A C 1
ATOM 727 O O . TYR A 1 91 ? 11.778 -10.282 -9.155 1.00 86.12 91 TYR A O 1
ATOM 735 N N . ARG A 1 92 ? 12.962 -8.895 -10.462 1.00 83.88 92 ARG A N 1
ATOM 736 C CA . ARG A 1 92 ? 12.793 -7.728 -9.582 1.00 83.88 92 ARG A CA 1
ATOM 737 C C . ARG A 1 92 ? 11.318 -7.378 -9.386 1.00 83.88 92 ARG A C 1
ATOM 739 O O . ARG A 1 92 ? 10.890 -7.114 -8.263 1.00 83.88 92 ARG A O 1
ATOM 746 N N . ILE A 1 93 ? 10.550 -7.392 -10.469 1.00 82.38 93 ILE A N 1
ATOM 747 C CA . ILE A 1 93 ? 9.126 -7.044 -10.449 1.00 82.38 93 ILE A CA 1
ATOM 748 C C . ILE A 1 93 ? 8.297 -8.188 -9.864 1.00 82.38 93 ILE A C 1
ATOM 750 O O . ILE A 1 93 ? 7.409 -7.922 -9.054 1.00 82.38 93 ILE A O 1
ATOM 754 N N . ALA A 1 94 ? 8.647 -9.442 -10.186 1.00 81.31 94 ALA A N 1
ATOM 755 C CA . ALA A 1 94 ? 8.070 -10.646 -9.585 1.00 81.31 94 ALA A CA 1
ATOM 756 C C . ALA A 1 94 ? 8.086 -10.544 -8.068 1.00 81.31 94 ALA A C 1
ATOM 758 O O . ALA A 1 94 ? 7.058 -10.639 -7.406 1.00 81.31 94 ALA A O 1
ATOM 759 N N . ARG A 1 95 ? 9.278 -10.296 -7.523 1.00 83.25 95 ARG A N 1
ATOM 760 C CA . ARG A 1 95 ? 9.514 -10.268 -6.089 1.00 83.25 95 ARG A CA 1
ATOM 761 C C . ARG A 1 95 ? 8.700 -9.175 -5.412 1.00 83.25 95 ARG A C 1
ATOM 763 O O . ARG A 1 95 ? 8.061 -9.449 -4.403 1.00 83.25 95 ARG A O 1
ATOM 770 N N . ARG A 1 96 ? 8.694 -7.959 -5.968 1.00 80.69 96 ARG A N 1
ATOM 771 C CA . ARG A 1 96 ? 7.921 -6.844 -5.408 1.00 80.69 96 ARG A CA 1
ATOM 772 C C . ARG A 1 96 ? 6.427 -7.166 -5.380 1.00 80.69 96 ARG A C 1
ATOM 774 O O . ARG A 1 96 ? 5.805 -7.026 -4.340 1.00 80.69 96 ARG A O 1
ATOM 781 N N . ARG A 1 97 ? 5.878 -7.700 -6.475 1.00 77.00 97 ARG A N 1
ATOM 782 C CA . ARG A 1 97 ? 4.454 -8.061 -6.550 1.00 77.00 97 ARG A CA 1
ATOM 783 C C . ARG A 1 97 ? 4.077 -9.276 -5.711 1.00 77.00 97 ARG A C 1
ATOM 785 O O . ARG A 1 97 ? 2.953 -9.328 -5.234 1.00 77.00 97 ARG A O 1
ATOM 792 N N . ILE A 1 98 ? 4.974 -10.241 -5.516 1.00 81.00 98 ILE A N 1
ATOM 793 C CA . ILE A 1 98 ? 4.745 -11.351 -4.580 1.00 81.00 98 ILE A CA 1
ATOM 794 C C . ILE A 1 98 ? 4.640 -10.800 -3.160 1.00 81.00 98 ILE A C 1
ATOM 796 O O . ILE A 1 98 ? 3.726 -11.172 -2.436 1.00 81.00 98 ILE A O 1
ATOM 800 N N . VAL A 1 99 ? 5.535 -9.888 -2.779 1.00 80.06 99 VAL A N 1
ATOM 801 C CA . VAL A 1 99 ? 5.502 -9.246 -1.462 1.00 80.06 99 VAL A CA 1
ATOM 802 C C . VAL A 1 99 ? 4.233 -8.408 -1.302 1.00 80.06 99 VAL A C 1
ATOM 804 O O . VAL A 1 99 ? 3.488 -8.643 -0.359 1.00 80.06 99 VAL A O 1
ATOM 807 N N . ASP A 1 100 ? 3.926 -7.519 -2.248 1.00 75.31 100 ASP A N 1
ATOM 808 C CA . ASP A 1 100 ? 2.718 -6.683 -2.202 1.00 75.31 100 ASP A CA 1
ATOM 809 C C . ASP A 1 100 ? 1.446 -7.545 -2.227 1.00 75.31 100 ASP A C 1
ATOM 811 O O . ASP A 1 100 ? 0.507 -7.316 -1.472 1.00 75.31 100 ASP A O 1
ATOM 815 N N . GLY A 1 101 ? 1.432 -8.589 -3.057 1.00 73.12 101 GLY A N 1
ATOM 816 C CA . GLY A 1 101 ? 0.327 -9.528 -3.183 1.00 73.12 101 GLY A CA 1
ATOM 817 C C . GLY A 1 101 ? 0.102 -10.336 -1.910 1.00 73.12 101 GLY A C 1
ATOM 818 O O . GLY A 1 101 ? -1.030 -10.433 -1.457 1.00 73.12 101 GLY A O 1
ATOM 819 N N . ILE A 1 102 ? 1.154 -10.882 -1.298 1.00 77.12 102 ILE A N 1
ATOM 820 C CA . ILE A 1 102 ? 1.041 -11.613 -0.031 1.00 77.12 102 ILE A CA 1
ATOM 821 C C . ILE A 1 102 ? 0.633 -10.660 1.088 1.00 77.12 102 ILE A C 1
ATOM 823 O O . ILE A 1 102 ? -0.283 -10.981 1.835 1.00 77.12 102 ILE A O 1
ATOM 827 N N . ILE A 1 103 ? 1.260 -9.488 1.200 1.00 73.94 103 ILE A N 1
ATOM 828 C CA . ILE A 1 103 ? 0.940 -8.534 2.263 1.00 73.94 103 ILE A CA 1
ATOM 829 C C . ILE A 1 103 ? -0.521 -8.102 2.150 1.00 73.94 103 ILE A C 1
ATOM 831 O O . ILE A 1 103 ? -1.288 -8.315 3.081 1.00 73.94 103 ILE A O 1
ATOM 835 N N . VAL A 1 104 ? -0.940 -7.587 0.996 1.00 74.69 104 VAL A N 1
ATOM 836 C CA . VAL A 1 104 ? -2.307 -7.093 0.813 1.00 74.69 104 VAL A CA 1
ATOM 837 C C . VAL A 1 104 ? -3.312 -8.242 0.892 1.00 74.69 104 VAL A C 1
ATOM 839 O O . VAL A 1 104 ? -4.221 -8.209 1.710 1.00 74.69 104 VAL A O 1
ATOM 842 N N . TYR A 1 105 ? -3.154 -9.322 0.122 1.00 72.25 105 TYR A N 1
ATOM 843 C CA . TYR A 1 105 ? -4.181 -10.369 0.121 1.00 72.25 105 TYR A CA 1
ATOM 844 C C . TYR A 1 105 ? -4.205 -11.204 1.400 1.00 72.25 105 TYR A C 1
ATOM 846 O O . TYR A 1 105 ? -5.291 -11.570 1.847 1.00 72.25 105 TYR A O 1
ATOM 854 N N . VAL A 1 106 ? -3.056 -11.543 1.988 1.00 73.38 106 VAL A N 1
ATOM 855 C CA . VAL A 1 106 ? -3.021 -12.416 3.169 1.00 73.38 106 VAL A CA 1
ATOM 856 C C . VAL A 1 106 ? -3.283 -11.612 4.433 1.00 73.38 106 VAL A C 1
ATOM 858 O O . VAL A 1 106 ? -4.155 -12.001 5.209 1.00 73.38 106 VAL A O 1
ATOM 861 N N . PHE A 1 107 ? -2.619 -10.474 4.645 1.00 75.44 107 PHE A N 1
ATOM 862 C CA . PHE A 1 107 ? -2.870 -9.721 5.873 1.00 75.44 107 PHE A CA 1
ATOM 863 C C . PHE A 1 107 ? -4.250 -9.077 5.864 1.00 75.44 107 PHE A C 1
ATOM 865 O O . PHE A 1 107 ? -4.968 -9.214 6.848 1.00 75.44 107 PHE A O 1
ATOM 872 N N . GLU A 1 108 ? -4.683 -8.457 4.767 1.00 72.50 108 GLU A N 1
ATOM 873 C CA . GLU A 1 108 ? -5.982 -7.777 4.753 1.00 72.50 108 GLU A CA 1
ATOM 874 C C . GLU A 1 108 ? -7.153 -8.771 4.788 1.00 72.50 108 GLU A C 1
ATOM 876 O O . GLU A 1 108 ? -8.103 -8.607 5.554 1.00 72.50 108 GLU A O 1
ATOM 881 N N . ARG A 1 109 ? -7.099 -9.850 3.991 1.00 72.25 109 ARG A N 1
ATOM 882 C CA . ARG A 1 109 ? -8.246 -10.771 3.891 1.00 72.25 109 ARG A CA 1
ATOM 883 C C . ARG A 1 109 ? -8.224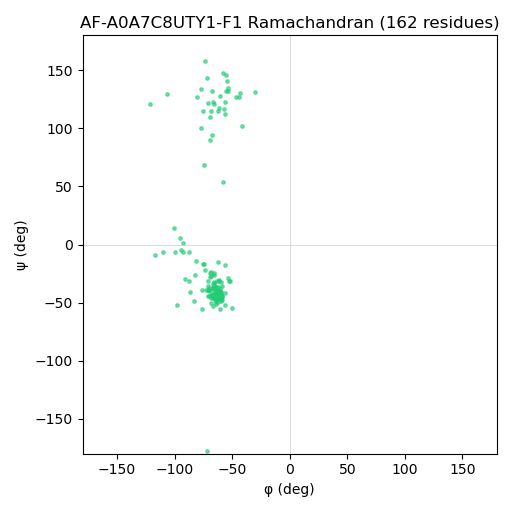 -11.923 4.875 1.00 72.25 109 ARG A C 1
ATOM 885 O O . ARG A 1 109 ? -9.300 -12.424 5.187 1.00 72.25 109 ARG A O 1
ATOM 892 N N . LYS A 1 110 ? -7.055 -12.407 5.300 1.00 75.19 110 LYS A N 1
ATOM 893 C CA . LYS A 1 110 ? -6.982 -13.521 6.258 1.00 75.19 110 LYS A CA 1
ATOM 894 C C . LYS A 1 110 ? -6.766 -13.012 7.667 1.00 75.19 110 LYS A C 1
ATOM 896 O O . LYS A 1 110 ? -7.554 -13.367 8.527 1.00 75.19 110 LYS A O 1
ATOM 901 N N . VAL A 1 111 ? -5.768 -12.166 7.894 1.00 78.19 111 VAL A N 1
ATOM 902 C CA . VAL A 1 111 ? -5.427 -11.738 9.257 1.00 78.19 111 VAL A CA 1
ATOM 903 C C . VAL A 1 111 ? -6.430 -10.708 9.783 1.00 78.19 111 VAL A C 1
ATOM 905 O O . VAL A 1 111 ? -7.079 -10.951 10.792 1.00 78.19 111 VAL A O 1
ATOM 908 N N . LEU A 1 112 ? -6.638 -9.601 9.070 1.00 78.44 112 LEU A N 1
ATOM 909 C CA . LEU A 1 112 ? -7.535 -8.520 9.491 1.00 78.44 112 LEU A CA 1
ATOM 910 C C . LEU A 1 112 ? -8.991 -8.974 9.599 1.00 78.44 112 LEU A C 1
ATOM 912 O O . LEU A 1 112 ? -9.639 -8.675 10.596 1.00 78.44 112 LEU A O 1
ATOM 916 N N . ARG A 1 113 ? -9.504 -9.747 8.632 1.00 74.25 113 ARG A N 1
ATOM 917 C CA . ARG A 1 113 ? -10.866 -10.299 8.745 1.00 74.25 113 ARG A CA 1
ATOM 918 C C . ARG A 1 113 ? -11.018 -11.260 9.919 1.00 74.25 113 ARG A C 1
ATOM 920 O O . ARG A 1 113 ? -12.023 -11.177 10.605 1.00 74.25 113 ARG A O 1
ATOM 927 N N . GLN A 1 114 ? -10.039 -12.128 10.182 1.00 76.25 114 GLN A N 1
ATOM 928 C CA . GLN A 1 114 ? -10.112 -13.034 11.334 1.00 76.25 114 GLN A CA 1
ATOM 929 C C . GLN A 1 114 ? -10.045 -12.280 12.663 1.00 76.25 114 GLN A C 1
ATOM 931 O O . GLN A 1 114 ? -10.754 -12.644 13.593 1.00 76.25 114 GLN A O 1
ATOM 936 N N . ILE A 1 115 ? -9.237 -11.220 12.749 1.00 74.50 115 ILE A N 1
ATOM 937 C CA . ILE A 1 115 ? -9.184 -10.352 13.932 1.00 74.50 115 ILE A CA 1
ATOM 938 C C . ILE A 1 115 ? -10.513 -9.609 14.117 1.00 74.50 115 ILE A C 1
ATOM 940 O O . ILE A 1 115 ? -11.022 -9.534 15.227 1.00 74.50 115 ILE A O 1
ATOM 944 N N . LEU A 1 116 ? -11.117 -9.097 13.046 1.00 72.69 116 LEU A N 1
ATOM 945 C CA . LEU A 1 116 ? -12.429 -8.449 13.130 1.00 72.69 116 LEU A CA 1
ATOM 946 C C . LEU A 1 116 ? -13.539 -9.442 13.504 1.00 72.69 116 LEU A C 1
ATOM 948 O O . LEU A 1 116 ? -14.406 -9.106 14.305 1.00 72.69 116 LEU A O 1
ATOM 952 N N . ASP A 1 117 ? -13.479 -10.676 12.998 1.00 70.19 117 ASP A N 1
ATOM 953 C CA . ASP A 1 117 ? -14.394 -11.752 13.392 1.00 70.19 117 ASP A CA 1
ATOM 954 C C . ASP A 1 117 ? -14.202 -12.157 14.867 1.00 70.19 117 ASP A C 1
ATOM 956 O O . ASP A 1 117 ? -15.175 -12.509 15.538 1.00 70.19 117 ASP A O 1
ATOM 960 N N . LEU A 1 118 ? -12.972 -12.065 15.392 1.00 68.50 118 LEU A N 1
ATOM 961 C CA . LEU A 1 118 ? -12.638 -12.288 16.806 1.00 68.50 118 LEU A CA 1
ATOM 962 C C . LEU A 1 118 ? -13.244 -11.239 17.742 1.00 68.50 118 LEU A C 1
ATOM 964 O O . LEU A 1 118 ? -13.487 -11.577 18.889 1.00 68.50 118 LEU A O 1
ATOM 968 N N . TYR A 1 119 ? -13.517 -10.019 17.275 1.00 65.50 119 TYR A N 1
ATOM 969 C CA . TYR A 1 119 ? -14.255 -8.989 18.025 1.00 65.50 119 TYR A CA 1
ATOM 970 C C . TYR A 1 119 ? -15.729 -8.889 17.594 1.00 65.50 119 TYR A C 1
ATOM 972 O O . TYR A 1 119 ? -16.422 -7.921 17.907 1.00 65.50 119 TYR A O 1
ATOM 980 N N . GLY A 1 120 ? -16.226 -9.882 16.851 1.00 71.06 120 GLY A N 1
ATOM 981 C CA . GLY A 1 120 ? -17.603 -9.918 16.375 1.00 71.06 120 GLY A CA 1
ATOM 982 C C . GLY A 1 120 ? -18.629 -10.203 17.484 1.00 71.06 120 GLY A C 1
ATOM 983 O O . GLY A 1 120 ? -18.277 -10.427 18.640 1.00 71.06 120 GLY A O 1
ATOM 984 N N . PRO A 1 121 ? -19.926 -10.297 17.141 1.00 70.50 121 PRO A N 1
ATOM 985 C CA . PRO A 1 121 ? -21.013 -10.517 18.105 1.00 70.50 121 PRO A CA 1
ATOM 986 C C . PRO A 1 121 ? -20.811 -11.739 19.012 1.00 70.50 121 PRO A C 1
ATOM 988 O O . PRO A 1 121 ? -21.268 -11.754 20.147 1.00 70.50 121 PRO A O 1
ATOM 991 N N . ARG A 1 122 ? -20.093 -12.761 18.527 1.00 71.19 122 ARG A N 1
ATOM 992 C CA . ARG A 1 122 ? -19.737 -13.954 19.309 1.00 71.19 122 ARG A CA 1
ATOM 993 C C . ARG A 1 122 ? -18.793 -13.662 20.470 1.00 71.19 122 ARG A C 1
ATOM 995 O O . ARG A 1 122 ? -18.897 -14.334 21.486 1.00 71.19 122 ARG A O 1
ATOM 1002 N N . TRP A 1 123 ? -17.897 -12.692 20.317 1.00 75.88 123 TRP A N 1
ATOM 1003 C CA . TRP A 1 123 ? -17.024 -12.250 21.397 1.00 75.88 123 TRP A CA 1
ATOM 1004 C C . TRP A 1 123 ? -17.828 -11.549 22.481 1.00 75.88 123 TRP A C 1
ATOM 1006 O O . TRP A 1 123 ? -17.721 -11.926 23.636 1.00 75.88 123 TRP A O 1
ATOM 1016 N N . VAL A 1 124 ? -18.734 -10.646 22.093 1.00 72.94 124 VAL A N 1
ATOM 1017 C CA . VAL A 1 124 ? -19.627 -9.945 23.030 1.00 72.94 124 VAL A CA 1
ATOM 1018 C C . VAL A 1 124 ? -20.501 -10.919 23.831 1.00 72.94 124 VAL A C 1
ATOM 1020 O O . VAL A 1 124 ? -20.735 -10.697 25.010 1.00 72.94 124 VAL A O 1
ATOM 1023 N N . ILE A 1 125 ? -20.940 -12.023 23.217 1.00 78.00 125 ILE A N 1
ATOM 1024 C CA . ILE A 1 125 ? -21.724 -13.077 23.891 1.00 78.00 125 ILE A CA 1
ATOM 1025 C C . ILE A 1 125 ? -20.889 -13.867 24.920 1.00 78.00 125 ILE A C 1
ATOM 1027 O O . ILE A 1 125 ? -21.458 -14.465 25.828 1.00 78.00 125 ILE A O 1
ATOM 1031 N N . GLY A 1 126 ? -19.563 -13.910 24.772 1.00 78.38 126 GLY A N 1
ATOM 1032 C CA . GLY A 1 126 ? -18.668 -14.695 25.628 1.00 78.38 126 GLY A CA 1
ATOM 1033 C C . GLY A 1 126 ? -18.054 -13.939 26.809 1.00 78.38 126 GLY A C 1
ATOM 1034 O O . GLY A 1 126 ? -17.350 -14.566 27.594 1.00 78.38 126 GLY A O 1
ATOM 1035 N N . ILE A 1 127 ? -18.283 -12.628 26.921 1.00 81.56 127 ILE A N 1
ATOM 1036 C CA . ILE A 1 127 ? -17.753 -11.785 28.005 1.00 81.56 127 ILE A CA 1
ATOM 1037 C C . ILE A 1 127 ? -18.577 -12.025 29.275 1.00 81.56 127 ILE A C 1
ATOM 1039 O O . ILE A 1 127 ? -19.807 -12.041 29.207 1.00 81.56 127 ILE A O 1
ATOM 1043 N N . SER A 1 128 ? -17.917 -12.213 30.424 1.00 82.69 128 SER A N 1
ATOM 1044 C CA . SER A 1 128 ? -18.623 -12.356 31.707 1.00 82.69 128 SER A CA 1
ATOM 1045 C C . SER A 1 128 ? -19.177 -11.015 32.196 1.00 82.69 128 SER A C 1
ATOM 1047 O O . SER A 1 128 ? -18.676 -9.954 31.824 1.00 82.69 128 SER A O 1
ATOM 1049 N N . ASP A 1 129 ? -20.185 -11.036 33.069 1.00 81.44 129 ASP A N 1
ATOM 1050 C CA . ASP A 1 129 ? -20.773 -9.804 33.610 1.00 81.44 129 ASP A CA 1
ATOM 1051 C C . ASP A 1 129 ? -19.735 -8.943 34.358 1.00 81.44 129 ASP A C 1
ATOM 1053 O O . ASP A 1 129 ? -19.792 -7.714 34.299 1.00 81.44 129 ASP A O 1
ATOM 1057 N N . GLU A 1 130 ? -18.737 -9.554 35.005 1.00 81.19 130 GLU A N 1
ATOM 1058 C CA . GLU A 1 130 ? -17.630 -8.840 35.653 1.00 81.19 130 GLU A CA 1
ATOM 1059 C C . GLU A 1 130 ? -16.716 -8.130 34.646 1.00 81.19 130 GLU A C 1
ATOM 1061 O O . GLU A 1 130 ? -16.339 -6.975 34.857 1.00 81.19 130 GLU A O 1
ATOM 1066 N N . GLU A 1 131 ? -16.369 -8.792 33.542 1.00 81.06 131 GLU A N 1
ATOM 1067 C CA . GLU A 1 131 ? -15.549 -8.212 32.473 1.00 81.06 131 GLU A CA 1
ATOM 1068 C C . GLU A 1 131 ? -16.317 -7.128 31.707 1.00 81.06 131 GLU A C 1
ATOM 1070 O O . GLU A 1 131 ? -15.757 -6.084 31.364 1.00 81.06 131 GLU A O 1
ATOM 1075 N N . LEU A 1 132 ? -17.619 -7.335 31.497 1.00 82.12 132 LEU A N 1
ATOM 1076 C CA . LEU A 1 132 ? -18.512 -6.358 30.889 1.00 82.12 132 LEU A CA 1
ATOM 1077 C C . LEU A 1 132 ? -18.647 -5.118 31.774 1.00 82.12 132 LEU A C 1
ATOM 1079 O O . LEU A 1 132 ? -18.589 -4.000 31.268 1.00 82.12 132 LEU A O 1
ATOM 1083 N N . ASN A 1 133 ? -18.766 -5.293 33.090 1.00 80.19 133 ASN A N 1
ATOM 1084 C CA . ASN A 1 133 ? -18.795 -4.182 34.037 1.00 80.19 133 ASN A CA 1
ATOM 1085 C C . ASN A 1 133 ? -17.430 -3.476 34.141 1.00 80.19 133 ASN A C 1
ATOM 1087 O O . ASN A 1 133 ? -17.373 -2.279 34.386 1.00 80.19 133 ASN A O 1
ATOM 1091 N N . GLY A 1 134 ? -16.317 -4.169 33.895 1.00 79.25 134 GLY A N 1
ATOM 1092 C CA . GLY A 1 134 ? -15.003 -3.530 33.763 1.00 79.25 134 GLY A CA 1
ATOM 1093 C C . GLY A 1 134 ? -14.838 -2.715 32.472 1.00 79.25 134 GLY A C 1
ATOM 1094 O O . GLY A 1 134 ? -14.176 -1.680 32.480 1.00 79.25 134 GLY A O 1
ATOM 1095 N N . LEU A 1 135 ? -15.431 -3.172 31.363 1.00 78.25 135 LEU A N 1
ATOM 1096 C CA . LEU A 1 135 ? -15.298 -2.551 30.040 1.00 78.25 135 LEU A CA 1
ATOM 1097 C C . LEU A 1 135 ? -16.321 -1.433 29.785 1.00 78.25 135 LEU A C 1
ATOM 1099 O O . LEU A 1 135 ? -15.995 -0.422 29.166 1.00 78.25 135 LEU A O 1
ATOM 1103 N N . ALA A 1 136 ? -17.563 -1.644 30.216 1.00 78.44 136 ALA A N 1
ATOM 1104 C CA . ALA A 1 136 ? -18.710 -0.774 29.970 1.00 78.44 136 ALA A CA 1
ATOM 1105 C C . ALA A 1 136 ? -19.303 -0.174 31.254 1.00 78.44 136 ALA A C 1
ATOM 1107 O O . ALA A 1 136 ? -20.170 0.698 31.169 1.00 78.44 136 ALA A O 1
ATOM 1108 N N . GLY A 1 137 ? -18.863 -0.625 32.431 1.00 79.38 137 GLY A N 1
ATOM 1109 C CA . GLY A 1 137 ? -19.258 -0.012 33.691 1.0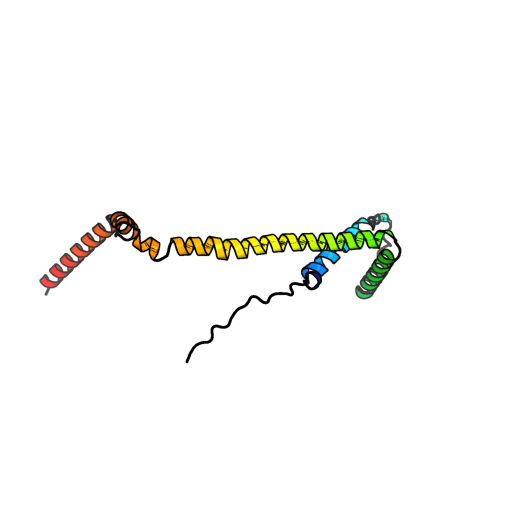0 79.38 137 GLY A CA 1
ATOM 1110 C C . GLY A 1 137 ? -18.603 1.351 33.866 1.00 79.38 137 GLY A C 1
ATOM 1111 O O . GLY A 1 137 ? -17.465 1.601 33.466 1.00 79.38 137 GLY A O 1
ATOM 1112 N N . GLU A 1 138 ? -19.363 2.261 34.459 1.00 82.56 138 GLU A N 1
ATOM 1113 C CA . GLU A 1 138 ? -18.885 3.596 34.775 1.00 82.56 138 GLU A CA 1
ATOM 1114 C C . GLU A 1 138 ? -17.799 3.513 35.866 1.00 82.56 138 GLU A C 1
ATOM 1116 O O . GLU A 1 138 ? -18.005 2.841 36.884 1.00 82.56 138 GLU A O 1
ATOM 1121 N N . PRO A 1 139 ? -16.647 4.193 35.705 1.00 82.62 139 PRO A N 1
ATOM 1122 C CA . PRO A 1 139 ? -15.647 4.227 36.757 1.00 82.62 139 PRO A CA 1
ATOM 1123 C C . PRO A 1 139 ? -16.233 4.797 38.058 1.00 82.62 139 PRO A C 1
ATOM 1125 O O . PRO A 1 139 ? -17.115 5.662 38.069 1.00 82.62 139 PRO A O 1
ATOM 1128 N N . GLN A 1 140 ? -15.733 4.312 39.197 1.00 79.31 140 GLN A N 1
ATOM 1129 C CA . GLN A 1 140 ? -16.249 4.729 40.507 1.00 79.31 140 GLN A CA 1
ATOM 1130 C C . GLN A 1 140 ? -16.075 6.235 40.747 1.00 79.31 140 GLN A C 1
ATOM 1132 O O . GLN A 1 140 ? -16.914 6.851 41.400 1.00 79.31 140 GLN A O 1
ATOM 1137 N N . THR A 1 141 ? -15.027 6.835 40.179 1.00 82.44 141 THR A N 1
ATOM 1138 C CA . THR A 1 141 ? -14.752 8.274 40.264 1.00 82.44 141 THR A CA 1
ATOM 1139 C C . THR A 1 141 ? -15.836 9.102 39.579 1.00 82.44 141 THR A C 1
ATOM 1141 O O . THR A 1 141 ? -16.409 9.987 40.204 1.00 82.44 141 THR A O 1
ATOM 1144 N N . THR A 1 142 ? -16.204 8.759 38.343 1.00 84.75 142 THR A N 1
ATOM 1145 C CA . THR A 1 142 ? -17.289 9.428 37.608 1.00 84.75 142 THR A CA 1
ATOM 1146 C C . THR A 1 142 ? -18.648 9.183 38.256 1.00 84.75 142 THR A C 1
ATOM 1148 O O . THR A 1 142 ? -19.461 10.098 38.337 1.00 84.75 142 THR A O 1
ATOM 1151 N N . THR A 1 143 ? -18.862 7.998 38.840 1.00 86.31 143 THR A N 1
ATOM 1152 C CA . THR A 1 143 ? -20.089 7.709 39.598 1.00 86.31 143 THR A CA 1
ATOM 1153 C C . THR A 1 143 ? -20.218 8.619 40.826 1.00 86.31 143 THR A C 1
ATOM 1155 O O . THR A 1 143 ? -21.298 9.153 41.090 1.00 86.31 143 THR A O 1
ATOM 1158 N N . GLN A 1 144 ? -19.130 8.818 41.577 1.00 86.19 144 GLN A N 1
ATOM 1159 C CA . GLN A 1 144 ? -19.107 9.711 42.740 1.00 86.19 144 GLN A CA 1
ATOM 1160 C C . GLN A 1 144 ? -19.285 11.176 42.343 1.00 86.19 144 GLN A C 1
ATOM 1162 O O . GLN A 1 144 ? -20.074 11.878 42.973 1.00 86.19 144 GLN A O 1
ATOM 1167 N N . GLU A 1 145 ? -18.616 11.621 41.278 1.00 89.56 145 GLU A N 1
ATOM 1168 C CA . GLU A 1 145 ? -18.791 12.969 40.734 1.00 89.56 145 GLU A CA 1
ATOM 1169 C C . GLU A 1 145 ? -20.236 13.204 40.300 1.00 89.56 145 GLU A C 1
ATOM 1171 O O . GLU A 1 145 ? -20.829 14.217 40.665 1.00 89.56 145 GLU A O 1
ATOM 1176 N N . ARG A 1 146 ? -20.849 12.242 39.600 1.00 89.94 146 ARG A N 1
ATOM 1177 C CA . ARG A 1 146 ? -22.254 12.328 39.202 1.00 89.94 146 ARG A CA 1
ATOM 1178 C C . ARG A 1 146 ? -23.157 12.438 40.422 1.00 89.94 146 ARG A C 1
ATOM 1180 O O . ARG A 1 146 ? -24.029 13.300 40.439 1.00 89.94 146 ARG A O 1
ATOM 1187 N N . LEU A 1 147 ? -22.964 11.603 41.442 1.00 91.12 147 LEU A N 1
ATOM 1188 C CA . LEU A 1 147 ? -23.766 11.651 42.668 1.00 91.12 147 LEU A CA 1
ATOM 1189 C C . LEU A 1 147 ? -23.631 12.993 43.395 1.00 91.12 147 LEU A C 1
ATOM 1191 O O . LEU A 1 147 ? -24.653 13.565 43.771 1.00 91.12 147 LEU A O 1
ATOM 1195 N N . GLY A 1 148 ? -22.410 13.519 43.525 1.00 91.31 148 GLY A N 1
ATOM 1196 C CA . GLY A 1 148 ? -22.163 14.844 44.097 1.00 91.31 148 GLY A CA 1
ATOM 1197 C C . GLY A 1 148 ? -22.873 15.941 43.309 1.00 91.31 148 GLY A C 1
ATOM 1198 O O . GLY A 1 148 ? -23.654 16.702 43.869 1.00 91.31 148 GLY A O 1
ATOM 1199 N N . LEU A 1 149 ? -22.724 15.935 41.983 1.00 92.06 149 LEU A N 1
ATOM 1200 C CA . LEU A 1 149 ? -23.375 16.911 41.113 1.00 92.06 149 LEU A CA 1
ATOM 1201 C C . LEU A 1 149 ? -24.906 16.818 41.177 1.00 92.06 149 LEU A C 1
ATOM 1203 O O . LEU A 1 149 ? -25.590 17.835 41.132 1.00 92.06 149 LEU A O 1
ATOM 1207 N N . THR A 1 150 ? -25.457 15.606 41.298 1.00 93.12 150 THR A N 1
ATOM 1208 C CA . THR A 1 150 ? -26.908 15.393 41.427 1.00 93.12 150 THR A CA 1
ATOM 1209 C C . THR A 1 150 ? -27.422 15.935 42.761 1.00 93.12 150 THR A C 1
ATOM 1211 O O . THR A 1 150 ? -28.492 16.542 42.806 1.00 93.12 150 THR A O 1
ATOM 1214 N N . HIS A 1 151 ? -26.649 15.746 43.833 1.00 93.38 151 HIS A N 1
ATOM 1215 C CA . HIS A 1 151 ? -26.959 16.262 45.161 1.00 93.38 151 HIS A CA 1
ATOM 1216 C C . HIS A 1 151 ? -26.928 17.795 45.200 1.00 93.38 151 HIS A C 1
ATOM 1218 O O . HIS A 1 151 ? -27.875 18.416 45.686 1.00 93.38 151 HIS A O 1
ATOM 1224 N N . ASP A 1 152 ? -25.908 18.410 44.604 1.00 93.00 152 ASP A N 1
ATOM 1225 C CA . ASP A 1 152 ? -25.805 19.867 44.499 1.00 93.00 152 ASP A CA 1
ATOM 1226 C C . ASP A 1 152 ? -26.979 20.441 43.697 1.00 93.00 152 ASP A C 1
ATOM 1228 O O . ASP A 1 152 ? -27.618 21.408 44.110 1.00 93.00 152 ASP A O 1
ATOM 1232 N N . LEU A 1 153 ? -27.340 19.796 42.581 1.00 94.19 153 LEU A N 1
ATOM 1233 C CA . LEU A 1 153 ? -28.483 20.200 41.761 1.00 94.19 153 LEU A CA 1
ATOM 1234 C C . LEU A 1 153 ? -29.800 20.135 42.547 1.00 94.19 153 LEU A C 1
ATOM 1236 O O . LEU A 1 153 ? -30.658 21.007 42.403 1.00 94.19 153 LEU A O 1
ATOM 1240 N N . GLN A 1 154 ? -29.978 19.101 43.370 1.00 92.88 154 GLN A N 1
ATOM 1241 C CA . GLN A 1 154 ? -31.161 18.962 44.211 1.00 92.88 154 GLN A CA 1
ATOM 1242 C C . GLN A 1 154 ? -31.209 20.055 45.283 1.00 92.88 154 GLN A C 1
ATOM 1244 O O . GLN A 1 154 ? -32.236 20.714 45.435 1.00 92.88 154 GLN A O 1
ATOM 1249 N N . THR A 1 155 ? -30.074 20.332 45.922 1.00 91.44 155 THR A N 1
ATOM 1250 C CA . THR A 1 155 ? -29.931 21.408 46.910 1.00 91.44 155 THR A CA 1
ATOM 1251 C C . THR A 1 155 ? -30.251 22.775 46.301 1.00 91.44 155 THR A C 1
ATOM 1253 O O . THR A 1 155 ? -30.995 23.563 46.882 1.00 91.44 155 THR A O 1
ATOM 1256 N N . PHE A 1 156 ? -29.762 23.053 45.088 1.00 92.50 156 PHE A N 1
ATOM 1257 C CA . PHE A 1 156 ? -30.072 24.300 44.387 1.00 92.50 156 PHE A CA 1
ATOM 1258 C C . PHE A 1 156 ? -31.545 24.411 43.987 1.00 92.50 156 PHE A C 1
ATOM 1260 O O . PHE A 1 156 ? -32.113 25.499 44.062 1.00 92.50 156 PHE A O 1
ATOM 1267 N N . LYS A 1 157 ? -32.186 23.305 43.590 1.00 92.00 157 LYS A N 1
ATOM 1268 C CA . LYS A 1 157 ? -33.628 23.286 43.298 1.00 92.00 157 LYS A CA 1
ATOM 1269 C C . LYS A 1 157 ? -34.465 23.578 44.537 1.00 92.00 157 LYS A C 1
ATOM 1271 O O . LYS A 1 157 ? -35.412 24.350 44.446 1.00 92.00 157 LYS A O 1
ATOM 1276 N N . GLU A 1 158 ? -34.116 22.982 45.670 1.00 91.06 158 GLU A N 1
ATOM 1277 C CA . GLU A 1 158 ? -34.806 23.212 46.941 1.00 91.06 158 GLU A CA 1
ATOM 1278 C C . GLU A 1 158 ? -34.623 24.662 47.412 1.00 91.06 158 GLU A C 1
ATOM 1280 O O . GLU A 1 158 ? -35.604 25.316 47.754 1.00 91.06 158 GLU A O 1
ATOM 1285 N N . ALA A 1 159 ? -33.406 25.209 47.317 1.00 87.50 159 ALA A N 1
ATOM 1286 C CA . ALA A 1 159 ? -33.129 26.608 47.647 1.00 87.50 159 ALA A CA 1
ATOM 1287 C C . ALA A 1 159 ? -33.915 27.595 46.764 1.00 87.50 159 ALA A C 1
ATOM 1289 O O . ALA A 1 159 ? -34.459 28.576 47.270 1.00 87.50 159 ALA A O 1
ATOM 1290 N N . LEU A 1 160 ? -34.020 27.322 45.458 1.00 87.31 160 LEU A N 1
ATOM 1291 C CA . LEU A 1 160 ? -34.845 28.117 44.543 1.00 87.31 160 LEU A CA 1
ATOM 1292 C C . LEU A 1 160 ? -36.331 28.056 44.907 1.00 87.31 160 LEU A C 1
ATOM 1294 O O . LEU A 1 160 ? -37.000 29.079 44.867 1.00 87.31 160 LEU A O 1
ATOM 1298 N N . PHE A 1 161 ? -36.833 26.887 45.308 1.00 85.38 161 PHE A N 1
ATOM 1299 C CA . PHE A 1 161 ? -38.235 26.720 45.700 1.00 85.38 161 PHE A CA 1
ATOM 1300 C C . PHE A 1 161 ? -38.586 27.447 47.008 1.00 85.38 161 PHE A C 1
ATOM 1302 O O . PHE A 1 161 ? -39.746 27.757 47.243 1.00 85.38 161 PHE A O 1
ATOM 1309 N N . THR A 1 162 ? -37.599 27.709 47.870 1.00 78.25 162 THR A N 1
ATOM 1310 C CA . THR A 1 162 ? -37.780 28.474 49.119 1.00 78.25 162 THR A CA 1
ATOM 1311 C C . THR A 1 162 ? -37.643 29.992 48.962 1.00 78.25 162 THR A C 1
ATOM 1313 O O . THR A 1 162 ? -37.843 30.715 49.936 1.00 78.25 162 THR A O 1
ATOM 1316 N N . LEU A 1 163 ? -37.244 30.472 47.779 1.00 66.19 163 LEU A N 1
ATOM 1317 C CA . LEU A 1 163 ? -37.020 31.893 47.478 1.00 66.19 163 LEU A CA 1
ATOM 1318 C C . LEU A 1 163 ? -38.189 32.558 46.722 1.00 66.19 163 LEU A C 1
ATOM 1320 O O . LEU A 1 163 ? -38.148 33.778 46.552 1.00 66.19 163 LEU A O 1
ATOM 1324 N N . ASP A 1 164 ? -39.199 31.783 46.312 1.00 48.31 164 ASP A N 1
ATOM 1325 C CA . ASP A 1 164 ? -40.527 32.244 45.854 1.00 48.31 164 ASP A CA 1
ATOM 1326 C C . ASP A 1 164 ? -41.530 32.277 47.025 1.00 48.31 164 ASP A C 1
ATOM 1328 O O . ASP A 1 164 ? -42.384 33.196 47.051 1.00 48.31 164 ASP A O 1
#

Secondary structure (DSSP, 8-state):
--------------S-GGG-HHHHHHHHHHHHHHHHHHSPPPPGGG---S-SPPP-HHHHHHHHHHHHHHHHHS-HHHHHHHHHHHHHHHHHHHHHHHHHHHIIIIIIIIIIHHHHHHTSHHHHHH--HHHHHHHHSPPHHHHHHHHHHHHHHHHHHHHHHT--

Foldseek 3Di:
DDDPDDPPDPPPPDPDLVSPPQLVVQLVVVLVVVVVVVPDPDPPVPDPPPPDDDPDVVVVVVVVVVVSVCVCPPDPCSVVVSVVSSVVSSVVVVVVCVVVVCCCCCCVPPVVVVVVVCVDPVVVVPADPVRCCVVVNDDPVVVVVVVVVVVVVVVVVVVVVVVD

InterPro domains:
  IPR020850 GTPase effector domain [PS51388] (80-164)

Radius of gyration: 36.33 Å; Cα contacts (8 Å, |Δi|>4): 37; chains: 1; bounding box: 82×47×82 Å

Mean predicted aligned error: 18.33 Å